Protein AF-A0A2T4TBM9-F1 (afdb_monomer_lite)

pLDDT: mean 82.37, std 11.55, range [40.97, 95.62]

Foldseek 3Di:
DALVVCVVCLVVVHKFWWWWAAPVGDIAIWIFRAADVVVQWTWIGGPVDPPDGTFTDHSVQRHVQHWDQRDPPHITGTDDIDDDDD

Radius of gyration: 12.04 Å; chains: 1; bounding box: 27×29×31 Å

Secondary structure (DSSP, 8-state):
--HHHHHHHHHTT--EEEEEEETTS-EEEEEEEEEETTTTEEEEE-TTSSSPPPEEEEHHHHHTT--EEETTTEEEEEE-------

Structure (mmCIF, N/CA/C/O backbone):
data_AF-A0A2T4TBM9-F1
#
_entry.id   AF-A0A2T4TBM9-F1
#
loop_
_atom_site.group_PDB
_atom_site.id
_atom_site.type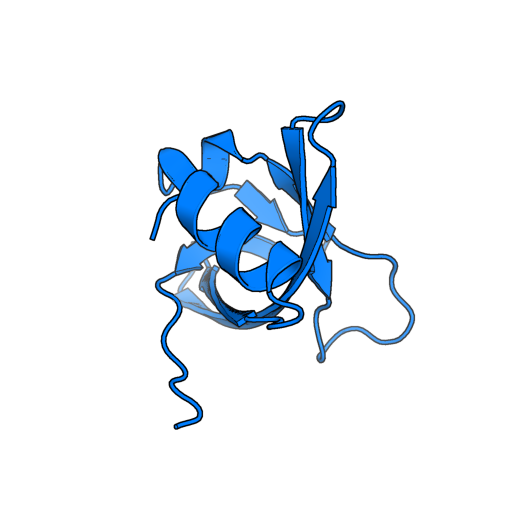_symbol
_atom_site.label_atom_id
_atom_site.label_alt_id
_atom_site.label_comp_id
_atom_site.label_asym_id
_atom_site.label_entity_id
_atom_site.label_seq_id
_atom_site.pdbx_PDB_ins_code
_atom_site.Cartn_x
_atom_site.Cartn_y
_atom_site.Cartn_z
_atom_site.occupancy
_atom_site.B_iso_or_equiv
_atom_site.auth_seq_id
_atom_site.auth_comp_id
_atom_site.auth_asym_id
_atom_site.auth_atom_id
_atom_site.pdbx_PDB_model_num
ATOM 1 N N . MET A 1 1 ? -8.723 -0.627 -5.841 1.00 79.31 1 MET A N 1
ATOM 2 C CA . MET A 1 1 ? -9.094 -0.952 -4.446 1.00 79.31 1 MET A CA 1
ATOM 3 C C . MET A 1 1 ? -8.692 0.237 -3.581 1.00 79.31 1 MET A C 1
ATOM 5 O O . MET A 1 1 ? -7.658 0.808 -3.888 1.00 79.31 1 MET A O 1
ATOM 9 N N . ASN A 1 2 ? -9.503 0.656 -2.603 1.00 87.75 2 ASN A N 1
ATOM 10 C CA . ASN A 1 2 ? -9.209 1.803 -1.724 1.00 87.75 2 ASN A CA 1
ATOM 11 C C . ASN A 1 2 ? -8.612 1.336 -0.379 1.00 87.75 2 ASN A C 1
ATOM 13 O O . ASN A 1 2 ? -8.577 0.134 -0.100 1.00 87.75 2 ASN A O 1
ATOM 17 N N . ALA A 1 3 ? -8.175 2.271 0.465 1.00 90.50 3 ALA A N 1
ATOM 18 C CA . ALA A 1 3 ? -7.602 1.980 1.775 1.00 90.50 3 ALA A CA 1
ATOM 19 C C . ALA A 1 3 ? -8.560 1.170 2.665 1.00 90.50 3 ALA A C 1
ATOM 21 O O . ALA A 1 3 ? -8.150 0.194 3.287 1.00 90.50 3 ALA A O 1
ATOM 22 N N . GLN A 1 4 ? -9.850 1.517 2.699 1.00 92.31 4 GLN A N 1
ATOM 23 C CA . GLN A 1 4 ? -10.832 0.781 3.503 1.00 92.31 4 GLN A CA 1
ATOM 24 C C . GLN A 1 4 ? -10.884 -0.708 3.129 1.00 92.31 4 GLN A C 1
ATOM 26 O O . GLN A 1 4 ? -10.832 -1.568 4.008 1.00 92.31 4 GLN A O 1
ATOM 31 N N . ASN A 1 5 ? -10.919 -1.019 1.834 1.00 89.69 5 ASN A N 1
ATOM 32 C CA . ASN A 1 5 ? -10.949 -2.398 1.361 1.00 89.69 5 ASN A CA 1
ATOM 33 C C . ASN A 1 5 ? -9.650 -3.137 1.706 1.00 89.69 5 ASN A C 1
ATOM 35 O O . ASN A 1 5 ? -9.711 -4.275 2.158 1.00 89.69 5 ASN A O 1
ATOM 39 N N . LEU A 1 6 ? -8.481 -2.502 1.564 1.00 89.38 6 LEU A N 1
ATOM 40 C CA . LEU A 1 6 ? -7.201 -3.131 1.918 1.00 89.38 6 LEU A CA 1
ATOM 41 C C . LEU A 1 6 ? -7.086 -3.445 3.417 1.00 89.38 6 LEU A C 1
ATOM 43 O O . LEU A 1 6 ? -6.544 -4.493 3.772 1.00 89.38 6 LEU A O 1
ATOM 47 N N . ARG A 1 7 ? -7.627 -2.588 4.297 1.00 91.88 7 ARG A N 1
ATOM 48 C CA . ARG A 1 7 ? -7.708 -2.885 5.741 1.00 91.88 7 ARG A CA 1
ATOM 49 C C . ARG A 1 7 ? -8.535 -4.137 5.988 1.00 91.88 7 ARG A C 1
ATOM 51 O O . ARG A 1 7 ? -8.061 -5.036 6.668 1.00 91.88 7 ARG A O 1
ATOM 58 N N . ALA A 1 8 ? -9.693 -4.254 5.335 1.00 90.81 8 ALA A N 1
ATOM 59 C CA . ALA A 1 8 ? -10.542 -5.433 5.463 1.00 90.81 8 ALA A CA 1
ATOM 60 C C . ALA A 1 8 ? -9.829 -6.733 5.040 1.00 90.81 8 ALA A C 1
ATOM 62 O O . ALA A 1 8 ? -10.053 -7.773 5.653 1.00 90.81 8 ALA A O 1
ATOM 63 N N . PHE A 1 9 ? -8.947 -6.706 4.034 1.00 88.81 9 PHE A N 1
ATOM 64 C CA . PHE A 1 9 ? -8.115 -7.873 3.701 1.00 88.81 9 PHE A CA 1
ATOM 65 C C . PHE A 1 9 ? -7.176 -8.246 4.854 1.00 88.81 9 PHE A C 1
ATOM 67 O O . PHE A 1 9 ? -7.177 -9.396 5.301 1.00 88.81 9 PHE A O 1
ATOM 74 N N . ILE A 1 10 ? -6.429 -7.269 5.374 1.00 90.06 10 ILE A N 1
ATOM 75 C CA . ILE A 1 10 ? -5.489 -7.478 6.482 1.00 90.06 10 ILE A CA 1
ATOM 76 C C . ILE A 1 10 ? -6.225 -7.976 7.738 1.00 90.06 10 ILE A C 1
ATOM 78 O O . ILE A 1 10 ? -5.790 -8.959 8.340 1.00 90.06 10 ILE A O 1
ATOM 82 N N . ASP A 1 11 ? -7.372 -7.384 8.079 1.00 92.75 11 ASP A N 1
ATOM 83 C CA . ASP A 1 11 ? -8.204 -7.773 9.230 1.00 92.75 11 ASP A CA 1
ATOM 84 C C . ASP A 1 11 ? -8.728 -9.209 9.112 1.00 92.75 11 ASP A C 1
ATOM 86 O O . ASP A 1 11 ? -8.806 -9.942 10.097 1.00 92.75 11 ASP A O 1
ATOM 90 N N . ASN A 1 12 ? -9.006 -9.659 7.886 1.00 90.75 12 ASN A N 1
ATOM 91 C CA . ASN A 1 12 ? -9.384 -11.040 7.592 1.00 90.75 12 ASN A CA 1
ATOM 92 C C . ASN A 1 12 ? -8.184 -12.000 7.505 1.00 90.75 12 ASN A C 1
ATOM 94 O O . ASN A 1 12 ? -8.319 -13.106 6.979 1.00 90.75 12 ASN A O 1
ATOM 98 N N . ARG A 1 13 ? -7.008 -11.605 8.017 1.00 88.12 13 ARG A N 1
ATOM 99 C CA . ARG A 1 13 ? -5.749 -12.370 7.962 1.00 88.12 13 ARG A CA 1
ATOM 100 C C . ARG A 1 13 ? -5.320 -12.725 6.534 1.00 88.12 13 ARG A C 1
ATOM 102 O O . ARG A 1 13 ? -4.688 -13.755 6.309 1.00 88.12 13 ARG A O 1
ATOM 109 N N . ARG A 1 14 ? -5.662 -11.876 5.562 1.00 84.94 14 ARG A N 1
ATOM 110 C CA . ARG A 1 14 ? -5.301 -12.038 4.150 1.00 84.94 14 ARG A CA 1
ATOM 111 C C . ARG A 1 14 ? -4.309 -10.941 3.756 1.00 84.94 14 ARG A C 1
ATOM 113 O O . ARG A 1 14 ? -4.743 -9.843 3.408 1.00 84.94 14 ARG A O 1
ATOM 120 N N . PRO A 1 15 ? -2.986 -11.194 3.803 1.00 79.56 15 PRO A N 1
ATOM 121 C CA . PRO A 1 15 ? -2.042 -10.287 3.163 1.00 79.56 15 PRO A CA 1
ATOM 122 C C . PRO A 1 15 ? -2.347 -10.219 1.665 1.00 79.56 15 PRO A C 1
ATOM 124 O O . PRO A 1 15 ? -2.873 -11.169 1.080 1.00 79.56 15 PRO A O 1
ATOM 127 N N . PHE A 1 16 ? -2.012 -9.100 1.037 1.00 82.50 16 PHE A N 1
ATOM 128 C CA . PHE A 1 16 ? -2.284 -8.894 -0.379 1.00 82.50 16 PHE A CA 1
ATOM 129 C C . PHE A 1 16 ? -1.011 -8.548 -1.141 1.00 82.50 16 PHE A C 1
ATOM 131 O O . PHE A 1 16 ? -0.124 -7.865 -0.634 1.00 82.50 16 PHE A O 1
ATOM 138 N N . ILE A 1 17 ? -0.932 -9.003 -2.387 1.00 82.81 17 ILE A N 1
ATOM 139 C CA . ILE A 1 17 ? 0.145 -8.621 -3.299 1.00 82.81 17 ILE A CA 1
ATOM 140 C C . ILE A 1 17 ? -0.282 -7.346 -4.028 1.00 82.81 17 ILE A C 1
ATOM 142 O O . ILE A 1 17 ? -1.407 -7.230 -4.517 1.00 82.81 17 ILE A O 1
ATOM 146 N N . SER A 1 18 ? 0.614 -6.375 -4.098 1.00 80.56 18 SER A N 1
ATOM 147 C CA . SER A 1 18 ? 0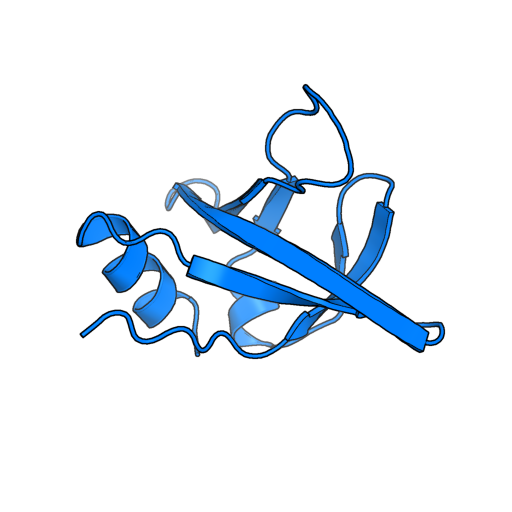.429 -5.127 -4.827 1.00 80.56 18 SER A CA 1
ATOM 148 C C . SER A 1 18 ? 1.515 -4.979 -5.875 1.00 80.56 18 SER A C 1
ATOM 150 O O . SER A 1 18 ? 2.669 -5.326 -5.634 1.00 80.56 18 SER A O 1
ATOM 152 N N . GLY A 1 19 ? 1.157 -4.399 -7.017 1.00 83.00 19 GLY A N 1
ATOM 153 C CA . GLY A 1 19 ? 2.145 -3.839 -7.926 1.00 83.00 19 GLY A CA 1
ATOM 154 C C . GLY A 1 19 ? 2.542 -2.432 -7.481 1.00 83.00 19 GLY A C 1
ATOM 155 O O . GLY A 1 19 ? 1.725 -1.696 -6.926 1.00 83.00 19 GLY A O 1
ATOM 156 N N . ILE A 1 20 ? 3.782 -2.058 -7.758 1.00 83.69 20 ILE A N 1
ATOM 157 C CA . ILE A 1 20 ? 4.250 -0.685 -7.868 1.00 83.69 20 ILE A CA 1
ATOM 158 C C . ILE A 1 20 ? 4.487 -0.426 -9.348 1.00 83.69 20 ILE A C 1
ATOM 160 O O . ILE A 1 20 ? 5.206 -1.185 -9.997 1.00 83.69 20 ILE A O 1
ATOM 164 N N . LEU A 1 21 ? 3.902 0.641 -9.882 1.00 86.56 21 LEU A N 1
ATOM 165 C CA . LEU A 1 21 ? 4.274 1.154 -11.196 1.00 86.56 21 LEU A CA 1
ATOM 166 C C . LEU A 1 21 ? 5.292 2.281 -11.006 1.00 86.56 21 LEU A C 1
ATOM 168 O O . LEU A 1 21 ? 4.949 3.310 -10.418 1.00 86.56 21 LEU A O 1
ATOM 172 N N . TRP A 1 22 ? 6.527 2.083 -11.472 1.00 86.69 22 TRP A N 1
ATOM 173 C CA . TRP A 1 22 ? 7.585 3.089 -11.356 1.00 86.69 22 TRP A CA 1
ATOM 174 C C . TRP A 1 22 ? 7.359 4.237 -12.334 1.00 86.69 22 TRP A C 1
ATOM 176 O O . TRP A 1 22 ? 6.902 4.031 -13.459 1.00 86.69 22 TRP A O 1
ATOM 186 N N . GLN A 1 23 ? 7.715 5.454 -11.922 1.00 82.62 23 GLN A N 1
ATOM 187 C CA . GLN A 1 23 ? 7.536 6.644 -12.756 1.00 82.62 23 GLN A CA 1
ATOM 188 C C . GLN A 1 23 ? 8.310 6.565 -14.085 1.00 82.62 23 GLN A C 1
ATOM 190 O O . GLN A 1 23 ? 7.802 7.005 -15.113 1.00 82.62 23 GLN A O 1
ATOM 195 N N . ASN A 1 24 ? 9.500 5.958 -14.078 1.00 82.25 24 ASN A N 1
ATOM 196 C CA . ASN A 1 24 ? 10.385 5.853 -15.245 1.00 82.25 24 ASN A CA 1
ATOM 197 C C . ASN A 1 24 ? 10.216 4.534 -16.026 1.00 82.25 24 ASN A C 1
ATOM 199 O O . ASN A 1 24 ? 11.106 4.142 -16.777 1.00 82.25 24 ASN A O 1
ATOM 203 N N . GLY A 1 25 ? 9.083 3.847 -15.852 1.00 82.00 25 GLY A N 1
ATOM 204 C CA . GLY A 1 25 ? 8.786 2.581 -16.521 1.00 82.00 25 GLY A CA 1
ATOM 205 C C . GLY A 1 25 ? 9.205 1.339 -15.728 1.00 82.00 25 GLY A C 1
ATOM 206 O O . GLY A 1 25 ? 9.994 1.395 -14.786 1.00 82.00 25 GLY A O 1
ATOM 207 N N . GLY A 1 26 ? 8.631 0.196 -16.113 1.00 84.62 26 GLY A N 1
ATOM 208 C CA . GLY A 1 26 ? 8.727 -1.051 -15.355 1.00 84.62 26 GLY A CA 1
ATOM 209 C C . GLY A 1 26 ? 7.787 -1.080 -14.148 1.00 84.62 26 GLY A C 1
ATOM 210 O O . GLY A 1 26 ? 6.914 -0.230 -13.982 1.00 84.62 26 GLY A O 1
ATOM 211 N N . GLY A 1 27 ? 7.954 -2.081 -13.293 1.00 85.94 27 GLY A N 1
ATOM 212 C CA . GLY A 1 27 ? 7.166 -2.209 -12.078 1.00 85.94 27 GLY A CA 1
ATOM 213 C C . GLY A 1 27 ? 7.782 -3.206 -11.118 1.00 85.94 27 GLY A C 1
ATOM 214 O O . GLY A 1 27 ? 8.773 -3.861 -11.436 1.00 85.94 27 GLY A O 1
ATOM 215 N N . HIS A 1 28 ? 7.199 -3.297 -9.931 1.00 84.88 28 HIS A N 1
ATOM 216 C CA . HIS A 1 28 ? 7.693 -4.171 -8.879 1.00 84.88 28 HIS A CA 1
ATOM 217 C C . HIS A 1 28 ? 6.555 -4.762 -8.060 1.00 84.88 28 HIS A C 1
ATOM 219 O O . HIS A 1 28 ? 5.549 -4.096 -7.847 1.00 84.88 28 HIS A O 1
ATOM 225 N N . ALA A 1 29 ? 6.690 -6.002 -7.602 1.00 85.94 29 ALA A N 1
ATOM 226 C CA . ALA A 1 29 ? 5.683 -6.638 -6.759 1.00 85.94 29 ALA A CA 1
ATOM 227 C C . ALA A 1 29 ? 6.082 -6.536 -5.284 1.00 85.94 29 ALA A C 1
ATOM 229 O O . ALA A 1 29 ? 7.196 -6.886 -4.906 1.00 85.94 29 ALA A O 1
ATOM 230 N N . ILE A 1 30 ? 5.145 -6.103 -4.446 1.00 85.62 30 ILE A N 1
ATOM 231 C CA . ILE A 1 30 ? 5.308 -5.976 -2.995 1.00 85.62 30 ILE A CA 1
ATOM 232 C C . ILE A 1 30 ? 4.130 -6.619 -2.265 1.00 85.62 30 ILE A C 1
ATOM 234 O O . ILE A 1 30 ? 3.065 -6.837 -2.841 1.00 85.62 30 ILE A O 1
ATOM 238 N N . VAL A 1 31 ? 4.296 -6.888 -0.975 1.00 87.19 31 VAL A N 1
ATOM 239 C CA . VAL A 1 31 ? 3.254 -7.474 -0.127 1.00 87.19 31 VAL A CA 1
ATOM 240 C C . VAL A 1 31 ? 2.771 -6.438 0.877 1.00 87.19 31 VAL A C 1
ATOM 242 O O . VAL A 1 31 ? 3.552 -5.975 1.702 1.00 87.19 31 VAL A O 1
ATOM 245 N N . GLY A 1 32 ? 1.487 -6.086 0.837 1.00 88.56 32 GLY A N 1
ATOM 246 C CA . GLY A 1 32 ? 0.828 -5.347 1.910 1.00 88.56 32 GLY A CA 1
ATOM 247 C C . GLY A 1 32 ? 0.450 -6.304 3.037 1.00 88.56 32 GLY A C 1
ATOM 248 O O . GLY A 1 32 ? -0.284 -7.270 2.817 1.00 88.56 32 GLY A O 1
ATOM 249 N N . CYS A 1 33 ? 0.983 -6.067 4.234 1.00 89.25 33 CYS A N 1
ATOM 250 C CA . CYS A 1 33 ? 0.897 -7.021 5.347 1.00 89.25 33 CYS A CA 1
ATOM 251 C C . CYS A 1 33 ? 0.426 -6.413 6.672 1.00 89.25 33 CYS A C 1
ATOM 253 O O . CYS A 1 33 ? 0.220 -7.148 7.633 1.00 89.25 33 CYS A O 1
ATOM 255 N N . GLY A 1 34 ? 0.267 -5.094 6.745 1.00 92.56 34 GLY A N 1
ATOM 256 C CA . GLY A 1 34 ? -0.182 -4.410 7.952 1.00 92.56 34 GLY A CA 1
ATOM 257 C C . GLY A 1 34 ? -0.615 -2.980 7.670 1.00 92.56 34 GLY A C 1
ATOM 258 O O . GLY A 1 34 ? -0.455 -2.478 6.556 1.00 92.56 34 GLY A O 1
ATOM 259 N N . TYR A 1 35 ? -1.176 -2.328 8.680 1.00 94.56 35 TYR A N 1
ATOM 260 C CA . TYR A 1 35 ? -1.531 -0.917 8.639 1.00 94.56 35 TYR A CA 1
ATOM 261 C C . TYR A 1 35 ? -1.556 -0.336 10.055 1.00 94.56 35 TYR A C 1
ATOM 263 O O . TYR A 1 35 ? -1.691 -1.067 11.033 1.00 94.56 35 TYR A O 1
ATOM 271 N N . ASP A 1 36 ? -1.454 0.986 10.145 1.00 95.62 36 ASP A N 1
ATOM 272 C CA . ASP A 1 36 ? -1.616 1.752 11.376 1.00 95.62 36 ASP A CA 1
ATOM 273 C C . ASP A 1 36 ? -2.621 2.883 11.123 1.00 95.62 36 ASP A C 1
ATOM 275 O O . ASP A 1 36 ? -2.403 3.761 10.284 1.00 95.62 36 ASP A O 1
ATOM 279 N N . THR A 1 37 ? -3.752 2.853 11.829 1.00 94.75 37 THR A N 1
ATOM 280 C CA . THR A 1 37 ? -4.812 3.865 11.706 1.00 94.75 37 THR A CA 1
ATOM 281 C C . THR A 1 37 ? -4.472 5.181 12.385 1.00 94.75 37 THR A C 1
ATOM 283 O O . THR A 1 37 ? -5.013 6.203 11.971 1.00 94.75 37 THR A O 1
ATOM 286 N N . LYS A 1 38 ? -3.587 5.184 13.388 1.00 95.31 38 LYS A N 1
ATOM 287 C CA . LYS A 1 38 ? -3.131 6.409 14.055 1.00 95.31 38 LYS A CA 1
ATOM 288 C C . LYS A 1 38 ? -2.179 7.183 13.155 1.00 95.31 38 LYS A C 1
ATOM 290 O O . LYS A 1 38 ? -2.314 8.392 13.024 1.00 95.31 38 LYS A O 1
ATOM 295 N N . GLU A 1 39 ? -1.248 6.482 12.513 1.00 94.25 39 GLU A N 1
ATOM 296 C CA . GLU A 1 39 ? -0.330 7.090 11.541 1.00 94.25 39 GLU A CA 1
ATOM 297 C C . GLU A 1 39 ? -0.975 7.288 10.158 1.00 94.25 39 GLU A C 1
ATOM 299 O O . GLU A 1 39 ? -0.472 8.048 9.333 1.00 94.25 39 GLU A O 1
ATOM 304 N N . GLY A 1 40 ? -2.084 6.598 9.878 1.00 95.25 40 GLY A N 1
ATOM 305 C CA . GLY A 1 40 ? -2.767 6.659 8.590 1.00 95.25 40 GLY A CA 1
ATOM 306 C C . GLY A 1 40 ? -1.991 5.970 7.467 1.00 95.25 40 GLY A C 1
ATOM 307 O O . GLY A 1 40 ? -2.095 6.390 6.313 1.00 95.25 40 GLY A O 1
ATOM 308 N N . VAL A 1 41 ? -1.237 4.908 7.763 1.00 94.25 41 VAL A N 1
ATOM 309 C CA . VAL A 1 41 ? -0.338 4.241 6.805 1.00 94.25 41 VAL A CA 1
ATOM 310 C C . VAL A 1 41 ? -0.613 2.747 6.663 1.00 94.25 41 VAL A C 1
ATOM 312 O O . VAL A 1 41 ? -1.159 2.105 7.553 1.00 94.25 41 VAL A O 1
ATOM 315 N N . PHE A 1 42 ? -0.167 2.184 5.549 1.00 91.38 42 PHE A N 1
ATOM 316 C CA . PHE A 1 42 ? -0.029 0.756 5.302 1.00 91.38 42 PHE A CA 1
ATOM 317 C C . PHE A 1 42 ? 1.438 0.365 5.337 1.00 91.38 42 PHE A C 1
ATOM 319 O O . PHE A 1 42 ? 2.307 1.127 4.912 1.00 91.38 42 PHE A O 1
ATOM 326 N N . TRP A 1 43 ? 1.700 -0.840 5.818 1.00 90.88 43 TRP A N 1
ATOM 327 C CA . TRP A 1 43 ? 3.017 -1.449 5.849 1.00 90.88 43 TRP A CA 1
ATOM 328 C C . TRP A 1 43 ? 3.150 -2.436 4.703 1.00 90.88 43 TRP A C 1
ATOM 330 O O . TRP A 1 43 ? 2.346 -3.362 4.554 1.00 90.88 43 TRP A O 1
ATOM 340 N N . PHE A 1 44 ? 4.198 -2.240 3.916 1.00 87.75 44 PHE A N 1
ATOM 341 C CA . PHE A 1 44 ? 4.543 -3.103 2.806 1.00 87.75 44 PHE A CA 1
ATOM 342 C C . PHE A 1 44 ? 5.894 -3.756 3.035 1.00 87.75 44 PHE A C 1
ATOM 344 O O . PHE A 1 44 ? 6.825 -3.130 3.540 1.00 87.75 44 PHE A O 1
ATOM 351 N N . LYS A 1 45 ? 6.008 -5.013 2.620 1.00 86.06 45 LYS A N 1
ATOM 352 C CA . LYS A 1 45 ? 7.264 -5.745 2.542 1.00 86.06 45 LYS A CA 1
ATOM 353 C C . LYS A 1 45 ? 7.631 -5.953 1.083 1.00 86.06 45 LYS A C 1
ATOM 355 O O . LYS A 1 45 ? 6.808 -6.394 0.282 1.00 86.06 45 LYS A O 1
ATOM 360 N N . ASP A 1 46 ? 8.868 -5.628 0.756 1.00 83.50 46 ASP A N 1
ATOM 361 C CA . ASP A 1 46 ? 9.430 -5.829 -0.569 1.00 83.50 46 ASP A CA 1
ATOM 362 C C . ASP A 1 46 ? 10.253 -7.130 -0.554 1.00 83.50 46 ASP A C 1
ATOM 364 O O . ASP A 1 46 ? 11.139 -7.265 0.288 1.00 83.50 46 ASP A O 1
ATOM 368 N N . PRO A 1 47 ? 9.956 -8.114 -1.419 1.00 78.69 47 PRO A N 1
ATOM 369 C CA . PRO A 1 47 ? 10.702 -9.369 -1.471 1.00 78.69 47 PRO A CA 1
ATOM 370 C C . PRO A 1 47 ? 12.114 -9.228 -2.070 1.00 78.69 47 PRO A C 1
ATOM 372 O O . PRO A 1 47 ? 12.951 -10.099 -1.848 1.00 78.69 47 PRO A O 1
ATOM 375 N N . GLY A 1 48 ? 12.382 -8.169 -2.838 1.00 74.88 48 GLY A N 1
ATOM 376 C CA . GLY A 1 48 ? 13.668 -7.909 -3.491 1.00 74.88 48 GLY A CA 1
ATOM 377 C C . GLY A 1 48 ? 14.699 -7.214 -2.599 1.00 74.88 48 GLY A C 1
ATOM 378 O O . GLY A 1 48 ? 15.873 -7.149 -2.957 1.00 74.88 48 GLY A O 1
ATOM 379 N N . VAL A 1 49 ? 14.289 -6.714 -1.433 1.00 68.69 49 VAL A N 1
ATOM 380 C CA . VAL A 1 49 ? 15.169 -6.051 -0.460 1.00 68.69 49 VAL A CA 1
ATOM 381 C C . VAL A 1 49 ? 15.092 -6.855 0.829 1.00 68.69 49 VAL A C 1
ATOM 383 O O . VAL A 1 49 ? 14.002 -7.068 1.335 1.00 68.69 49 VAL A O 1
ATOM 386 N N . GLY A 1 50 ? 16.232 -7.356 1.320 1.00 67.69 50 GLY A N 1
ATOM 387 C CA . GLY A 1 50 ? 16.312 -8.379 2.377 1.00 67.69 50 GLY A CA 1
ATOM 388 C C . GLY A 1 50 ? 15.613 -8.038 3.707 1.00 67.69 50 GLY A C 1
ATOM 389 O O . GLY A 1 50 ? 14.394 -7.990 3.814 1.00 67.69 50 GLY A O 1
ATOM 390 N N . VAL A 1 51 ? 16.367 -7.866 4.797 1.00 64.00 51 VAL A N 1
ATOM 391 C CA . VAL A 1 51 ? 15.793 -7.623 6.146 1.00 64.00 51 VAL A CA 1
ATOM 392 C C . VAL A 1 51 ? 15.423 -6.143 6.350 1.00 64.00 51 VAL A C 1
ATOM 394 O O . VAL A 1 51 ? 15.534 -5.598 7.445 1.00 64.00 51 VAL A O 1
ATOM 397 N N . THR A 1 52 ? 15.053 -5.435 5.282 1.00 63.19 52 THR A N 1
ATOM 398 C CA . THR A 1 52 ? 14.684 -4.019 5.381 1.00 63.19 52 THR A CA 1
ATOM 399 C C . THR A 1 52 ? 13.339 -3.898 6.110 1.00 63.19 52 THR A C 1
ATOM 401 O O . THR A 1 52 ? 12.439 -4.707 5.858 1.00 63.19 52 THR A O 1
ATO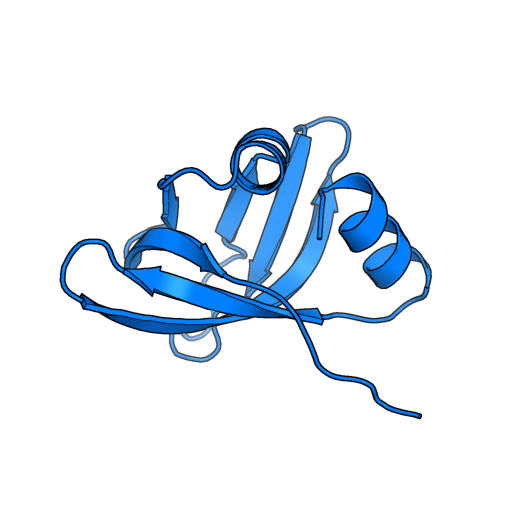M 404 N N . PRO A 1 53 ? 13.179 -2.932 7.037 1.00 74.06 53 PRO A N 1
ATOM 405 C CA . PRO A 1 53 ? 11.900 -2.701 7.698 1.00 74.06 53 PRO A CA 1
ATOM 406 C C . PRO A 1 53 ? 10.803 -2.387 6.679 1.00 74.06 53 PRO A C 1
ATOM 408 O O . PRO A 1 53 ? 11.074 -1.944 5.563 1.00 74.06 53 PRO A O 1
ATOM 411 N N . PHE A 1 54 ? 9.555 -2.612 7.090 1.00 83.12 54 PHE A N 1
ATOM 412 C CA . PHE A 1 54 ? 8.388 -2.320 6.268 1.00 83.12 54 PHE A CA 1
ATOM 413 C C . PHE A 1 54 ? 8.420 -0.889 5.718 1.00 83.12 54 PHE A C 1
ATOM 415 O O . PHE A 1 54 ? 8.721 0.066 6.439 1.00 83.12 54 PHE A O 1
ATOM 422 N N . TYR A 1 55 ? 8.034 -0.732 4.455 1.00 83.31 55 TYR A N 1
ATOM 423 C CA . TYR A 1 55 ? 7.766 0.575 3.870 1.00 83.31 55 TYR A CA 1
ATOM 424 C C . TYR A 1 55 ? 6.404 1.052 4.347 1.00 83.31 55 TYR A C 1
ATOM 426 O O . TYR A 1 55 ? 5.422 0.311 4.272 1.00 83.31 55 TYR A O 1
ATOM 434 N N . LYS A 1 56 ? 6.343 2.296 4.817 1.00 88.88 56 LYS A N 1
ATOM 435 C CA . LYS A 1 56 ? 5.089 2.950 5.180 1.00 88.88 56 LYS A CA 1
ATOM 436 C C . LYS A 1 56 ? 4.555 3.717 3.977 1.00 88.88 56 LYS A C 1
ATOM 438 O O . LYS A 1 56 ? 5.284 4.483 3.353 1.00 88.88 56 LYS A O 1
ATOM 443 N N . VAL A 1 57 ? 3.283 3.518 3.675 1.00 87.94 57 VAL A N 1
ATOM 444 C CA . VAL A 1 57 ? 2.581 4.146 2.553 1.00 87.94 57 VAL A CA 1
ATOM 445 C C . VAL A 1 57 ? 1.331 4.801 3.095 1.00 87.94 57 V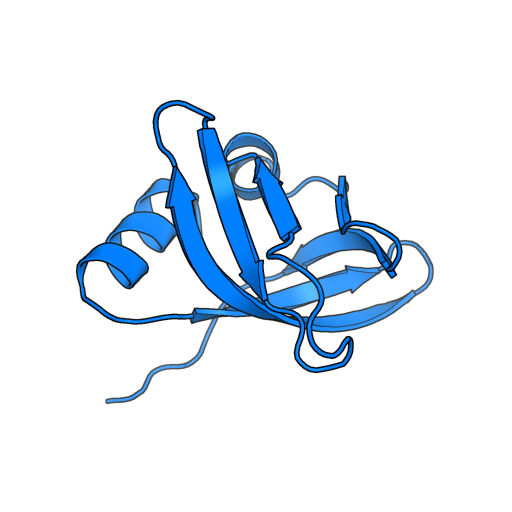AL A C 1
ATOM 447 O O . VAL A 1 57 ? 0.547 4.128 3.755 1.00 87.94 57 VAL A O 1
ATOM 450 N N . SER A 1 58 ? 1.118 6.091 2.848 1.00 91.69 58 SER A N 1
ATOM 451 C CA . SER A 1 58 ? -0.076 6.749 3.380 1.00 91.69 58 SER A CA 1
ATOM 452 C C . SER A 1 58 ? -1.350 6.167 2.761 1.00 91.69 58 SER A C 1
ATOM 454 O O . SER A 1 58 ? -1.414 5.863 1.570 1.00 91.69 58 SER A O 1
ATOM 456 N N . SER A 1 59 ? -2.395 6.036 3.578 1.00 92.00 59 SER A N 1
ATOM 457 C CA . SER A 1 59 ? -3.729 5.622 3.124 1.00 92.00 59 SER A CA 1
ATOM 458 C C . SER A 1 59 ? -4.249 6.581 2.053 1.00 92.00 59 SER A C 1
ATOM 460 O O . SER A 1 59 ? -4.834 6.142 1.070 1.00 92.00 59 SER A O 1
ATOM 462 N N . GLN A 1 60 ? -3.941 7.875 2.195 1.00 92.50 60 GLN A N 1
ATOM 463 C CA . GLN A 1 60 ? -4.283 8.886 1.204 1.00 92.50 60 GLN A CA 1
ATOM 464 C C . GLN A 1 60 ? -3.652 8.586 -0.157 1.00 92.50 60 GLN A C 1
ATOM 466 O O . GLN A 1 60 ? -4.370 8.643 -1.141 1.00 92.50 60 GLN A O 1
ATOM 471 N N . ALA A 1 61 ? -2.367 8.212 -0.227 1.00 88.25 61 ALA A N 1
ATOM 472 C CA . ALA A 1 61 ? -1.711 7.894 -1.500 1.00 88.25 61 ALA A CA 1
ATOM 473 C C . ALA A 1 61 ? -2.342 6.683 -2.208 1.00 88.25 61 ALA A C 1
ATOM 475 O O . ALA A 1 61 ? -2.370 6.633 -3.439 1.00 88.25 61 ALA A O 1
ATOM 476 N N . ILE A 1 62 ? -2.867 5.725 -1.436 1.00 88.44 62 ILE A N 1
ATOM 477 C CA . ILE A 1 62 ? -3.637 4.591 -1.960 1.00 88.44 62 ILE A CA 1
ATOM 478 C C . ILE A 1 62 ? -4.986 5.070 -2.502 1.00 88.44 62 ILE A C 1
ATOM 480 O O . ILE A 1 62 ? -5.345 4.725 -3.625 1.00 88.44 62 ILE A O 1
ATOM 484 N N . ASP A 1 63 ? -5.718 5.877 -1.731 1.00 90.06 63 ASP A N 1
ATOM 485 C CA . ASP A 1 63 ? -7.044 6.374 -2.111 1.00 90.06 63 ASP A CA 1
ATOM 486 C C . ASP A 1 63 ? -6.993 7.310 -3.328 1.00 90.06 63 ASP A C 1
ATOM 488 O O . ASP A 1 63 ? -7.830 7.210 -4.224 1.00 90.06 63 ASP A O 1
ATOM 492 N N . SER A 1 64 ? -5.988 8.186 -3.395 1.00 88.88 64 SER A N 1
ATOM 493 C CA . SER A 1 64 ? -5.771 9.113 -4.510 1.00 88.88 64 SER A CA 1
ATOM 494 C C . SER A 1 64 ? -5.048 8.477 -5.696 1.00 88.88 64 SER A C 1
ATOM 496 O O . SER A 1 64 ? -4.926 9.116 -6.741 1.00 88.88 64 SER A O 1
ATOM 498 N N . ASN A 1 65 ? -4.558 7.240 -5.554 1.00 85.12 65 ASN A N 1
ATOM 499 C CA . ASN A 1 65 ? -3.767 6.538 -6.563 1.00 85.12 65 ASN A CA 1
ATOM 500 C C . ASN A 1 65 ? -2.583 7.378 -7.099 1.00 85.12 65 ASN A C 1
ATOM 502 O O . ASN A 1 65 ? -2.306 7.423 -8.303 1.00 85.12 65 ASN A O 1
ATOM 506 N N . THR A 1 66 ? -1.908 8.099 -6.202 1.00 86.25 66 THR A N 1
ATOM 507 C CA . THR A 1 66 ? -0.825 9.033 -6.545 1.00 86.25 66 THR A CA 1
ATOM 508 C C . THR A 1 66 ? 0.550 8.384 -6.439 1.00 86.25 66 THR A C 1
ATOM 510 O O . THR A 1 66 ? 0.752 7.426 -5.693 1.00 86.25 66 THR A O 1
ATOM 513 N N . TYR A 1 67 ? 1.522 8.944 -7.161 1.00 84.31 67 TYR A N 1
ATOM 514 C CA . TYR A 1 67 ? 2.926 8.572 -7.001 1.00 84.31 67 TYR A CA 1
ATOM 515 C C . TYR A 1 67 ? 3.449 8.986 -5.624 1.00 84.31 67 TYR A C 1
ATOM 517 O O . TYR A 1 67 ? 3.147 10.075 -5.137 1.00 84.31 67 TYR A O 1
ATOM 525 N N . PHE A 1 68 ? 4.260 8.130 -5.015 1.00 83.94 68 PHE A N 1
ATOM 526 C CA . PHE A 1 68 ? 4.954 8.397 -3.766 1.00 83.94 68 PHE A CA 1
ATOM 527 C C . PHE A 1 68 ? 6.275 7.616 -3.698 1.00 83.94 68 PHE A C 1
ATOM 529 O O . PHE A 1 68 ? 6.528 6.697 -4.481 1.00 83.94 68 PHE A O 1
ATOM 536 N N . GLN A 1 69 ? 7.129 7.997 -2.750 1.00 81.44 69 GLN A N 1
ATOM 537 C CA . GLN A 1 69 ? 8.430 7.369 -2.546 1.00 81.44 69 GLN A CA 1
ATOM 538 C C . GLN A 1 69 ? 8.311 6.063 -1.742 1.00 81.44 69 GLN A C 1
ATOM 540 O O . GLN A 1 69 ? 7.995 6.079 -0.551 1.00 81.44 69 GLN A O 1
ATOM 545 N N . TYR A 1 70 ? 8.657 4.933 -2.358 1.00 77.19 70 TYR A N 1
ATOM 546 C CA . TYR A 1 70 ? 8.772 3.636 -1.687 1.00 77.19 70 TYR A CA 1
ATOM 547 C C . TYR A 1 70 ? 10.174 3.472 -1.081 1.00 77.19 70 TYR A C 1
ATOM 549 O O . TYR A 1 70 ? 11.071 2.873 -1.677 1.00 77.19 70 TYR A O 1
ATOM 557 N N . GLY A 1 71 ? 10.394 4.036 0.110 1.00 70.88 71 GLY A N 1
ATOM 558 C CA . GLY A 1 71 ? 11.682 3.942 0.812 1.00 70.88 71 GLY A CA 1
ATOM 559 C C . GLY A 1 71 ? 12.850 4.481 -0.022 1.00 70.88 71 GLY A C 1
ATOM 560 O O . GLY A 1 71 ? 12.864 5.656 -0.374 1.00 70.88 71 GLY A O 1
ATOM 561 N N . ARG A 1 72 ? 13.841 3.635 -0.338 1.00 71.12 72 ARG A N 1
ATOM 562 C CA . ARG A 1 72 ? 14.954 3.967 -1.256 1.00 71.12 72 ARG A CA 1
ATOM 563 C C . ARG A 1 72 ? 14.784 3.386 -2.665 1.00 71.12 72 ARG A C 1
ATOM 565 O O . ARG A 1 72 ? 15.599 3.691 -3.527 1.00 71.12 72 ARG A O 1
ATOM 572 N N . SER A 1 73 ? 13.753 2.576 -2.898 1.00 66.88 73 SER A N 1
ATOM 573 C CA . SER A 1 73 ? 13.553 1.850 -4.159 1.00 66.88 73 SER A CA 1
ATOM 574 C C . SER A 1 73 ? 13.106 2.766 -5.305 1.00 66.88 73 SER A C 1
ATOM 576 O O . SER A 1 73 ? 13.357 2.455 -6.464 1.00 6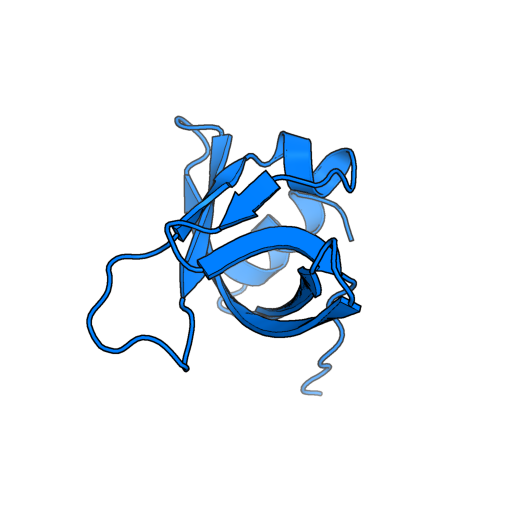6.88 73 SER A O 1
ATOM 578 N N . GLY A 1 74 ? 12.496 3.914 -4.989 1.00 77.62 74 GLY A N 1
ATOM 579 C CA . GLY A 1 74 ? 12.142 4.951 -5.961 1.00 77.62 74 GLY A CA 1
ATOM 580 C C . GLY A 1 74 ? 10.707 5.459 -5.829 1.00 77.62 74 GLY A C 1
ATOM 581 O O . GLY A 1 74 ? 9.962 5.054 -4.931 1.00 77.62 74 GLY A O 1
ATOM 582 N N . PHE A 1 75 ? 10.327 6.353 -6.745 1.00 85.12 75 PHE A N 1
ATOM 583 C CA . PHE A 1 75 ? 8.972 6.890 -6.856 1.00 85.12 75 PHE A CA 1
ATOM 584 C C . PHE A 1 75 ? 8.101 5.985 -7.725 1.00 85.12 75 PHE A C 1
ATOM 586 O O . PHE A 1 75 ? 8.391 5.740 -8.900 1.00 85.12 75 PHE A O 1
ATOM 593 N N . GLY A 1 76 ? 6.997 5.521 -7.152 1.00 84.06 76 GLY A N 1
ATOM 594 C CA . GLY A 1 76 ? 6.018 4.699 -7.846 1.00 84.06 76 GLY A CA 1
ATOM 595 C C . GLY A 1 76 ? 4.617 4.953 -7.324 1.00 84.06 76 GLY A C 1
ATOM 596 O O . GLY A 1 76 ? 4.430 5.680 -6.353 1.00 84.06 76 GLY A O 1
ATOM 597 N N . LYS A 1 77 ? 3.614 4.362 -7.960 1.00 84.75 77 LYS A N 1
ATOM 598 C CA . LYS A 1 77 ? 2.243 4.370 -7.442 1.00 84.75 77 LYS A CA 1
ATOM 599 C C . LYS A 1 77 ? 1.745 2.958 -7.217 1.00 84.75 77 LYS A C 1
ATOM 601 O O . LYS A 1 77 ? 2.138 2.035 -7.937 1.00 84.75 77 LYS A O 1
ATOM 606 N N . TYR A 1 78 ? 0.855 2.829 -6.240 1.00 80.50 78 TYR A N 1
ATOM 607 C CA . TYR A 1 78 ? 0.076 1.619 -6.035 1.00 80.50 78 TYR A CA 1
ATOM 608 C C . TYR A 1 78 ? -0.592 1.221 -7.358 1.00 80.50 78 TYR A C 1
ATOM 610 O O . TYR A 1 78 ? -1.212 2.045 -8.026 1.00 80.50 78 TYR A O 1
ATOM 618 N N . ASN A 1 79 ? -0.438 -0.036 -7.757 1.00 80.38 79 ASN A N 1
ATOM 619 C CA . ASN A 1 79 ? -1.113 -0.596 -8.916 1.00 80.38 79 ASN A CA 1
ATOM 62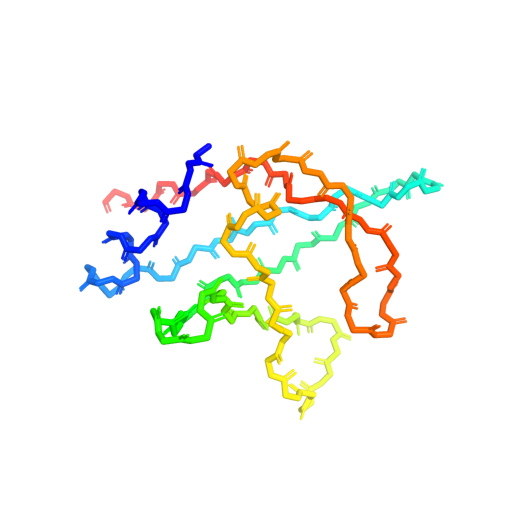0 C C . ASN A 1 79 ? -1.896 -1.839 -8.493 1.00 80.38 79 ASN A C 1
ATOM 622 O O . ASN A 1 79 ? -1.419 -2.652 -7.699 1.00 80.38 79 ASN A O 1
ATOM 626 N N . SER A 1 80 ? -3.115 -1.929 -9.023 1.00 66.69 80 SER A N 1
ATOM 627 C CA . SER A 1 80 ? -4.210 -2.812 -8.620 1.00 66.69 80 SER A CA 1
ATOM 628 C C . SER A 1 80 ? -3.786 -4.181 -8.077 1.00 66.69 80 SER A C 1
ATOM 630 O O . SER A 1 80 ? -3.076 -4.938 -8.734 1.00 66.69 80 SER A O 1
ATOM 632 N N . THR A 1 81 ? -4.321 -4.522 -6.906 1.00 65.25 81 THR A N 1
ATOM 633 C CA . THR A 1 81 ? -4.259 -5.848 -6.281 1.00 65.25 81 THR A CA 1
ATOM 634 C C . THR A 1 81 ? -5.272 -6.800 -6.920 1.00 65.25 81 THR A C 1
ATOM 636 O O . THR A 1 81 ? -6.461 -6.492 -6.940 1.00 65.25 81 THR A O 1
ATOM 639 N N . ASN A 1 82 ? -4.828 -7.975 -7.370 1.00 56.28 82 ASN A N 1
ATOM 640 C CA . ASN A 1 82 ? -5.690 -9.137 -7.597 1.00 56.28 82 ASN A CA 1
ATOM 641 C C . ASN A 1 82 ? -4.884 -10.417 -7.380 1.00 56.28 82 ASN A C 1
ATOM 643 O O . ASN A 1 82 ? -4.122 -10.794 -8.260 1.00 56.28 82 ASN A O 1
ATOM 647 N N . TYR A 1 83 ? -5.092 -11.106 -6.256 1.00 53.19 83 TYR A N 1
ATOM 648 C CA . TYR A 1 83 ? -4.900 -12.556 -6.196 1.00 53.19 83 TYR A CA 1
ATOM 649 C C . TYR A 1 83 ? -6.007 -13.161 -5.335 1.00 53.19 83 TYR A C 1
ATOM 651 O O . TYR A 1 83 ? -6.005 -13.071 -4.109 1.00 53.19 83 TYR A O 1
ATOM 659 N N . TYR A 1 84 ? -6.990 -13.739 -6.021 1.00 46.19 84 TYR A N 1
ATOM 660 C CA . TYR A 1 84 ? -7.975 -14.632 -5.437 1.00 46.19 84 TYR A CA 1
ATOM 661 C C . TYR A 1 84 ? -7.258 -15.932 -5.066 1.00 46.19 84 TYR A C 1
ATOM 663 O O . TYR A 1 84 ? -6.827 -16.656 -5.960 1.00 46.19 84 TYR A O 1
ATOM 671 N N . TYR A 1 85 ? -7.154 -16.251 -3.778 1.00 42.31 85 TYR A N 1
ATOM 672 C CA . TYR A 1 85 ? -7.124 -17.657 -3.382 1.00 42.31 85 TYR A CA 1
ATOM 673 C C . TYR A 1 85 ? -8.554 -18.021 -2.989 1.00 42.31 85 TYR A C 1
ATOM 675 O O . TYR A 1 85 ? -9.130 -17.376 -2.108 1.00 42.31 85 TYR A O 1
ATOM 683 N N . ARG A 1 86 ? -9.147 -18.939 -3.763 1.00 40.97 86 ARG A N 1
ATOM 684 C CA . ARG A 1 86 ? -10.478 -19.500 -3.507 1.00 40.97 86 ARG A CA 1
ATOM 685 C C . ARG A 1 86 ? -10.505 -20.208 -2.160 1.00 40.97 86 ARG A C 1
ATOM 687 O O . ARG A 1 86 ? -9.494 -20.875 -1.848 1.00 40.97 86 ARG A O 1
#

Sequence (86 aa):
MNAQNLRAFIDNRRPFISGILWQNGGGHAIVGCGYDTKEGVFWFKDPGVGVTPFYKVSSQAIDSNTYFQYGRSGFGKYNSTNYYYR